Protein AF-S7RN84-F1 (afdb_monomer_lite)

Radius of gyration: 17.72 Å; chains: 1; bounding box: 34×39×40 Å

pLDDT: mean 71.74, std 12.3, range [36.25, 93.81]

InterPro domains:
  IPR036396 Cytochrome P450 superfamily [G3DSA:1.10.630.10] (1-77)

Secondary structure (DSSP, 8-state):
-GGGGTSPPPHHHHSS--TT--TT-GGG--STTS-THHHHHTTHHHHHHHHHHHH------SSPEEEEESSSEEEEETT---S----

Organism: Gloeophyllum trabeum (strain ATCC 11539 / FP-39264 / Madison 617) (NCBI:txid670483)

Foldseek 3Di:
DCVVVVDDDPVVQVPPPFPPDPVVPCVQHGDPPGNPCCVVVVVVVVVVVVVDVVPDDDDDDPFDWDFDDDPDTDTDTPPPPDPDDDD

Structure (mmCIF, N/CA/C/O backbone):
data_AF-S7RN84-F1
#
_entry.id   AF-S7RN84-F1
#
loop_
_atom_site.group_PDB
_atom_site.id
_atom_site.type_symbol
_atom_site.label_atom_id
_atom_site.label_alt_id
_atom_site.label_comp_id
_atom_site.label_asym_id
_atom_site.label_entity_id
_atom_site.label_seq_id
_atom_site.pdbx_PDB_ins_code
_atom_site.Cartn_x
_atom_site.Cartn_y
_atom_site.Cartn_z
_atom_site.occupancy
_atom_site.B_iso_or_equiv
_atom_site.auth_seq_id
_atom_site.auth_comp_id
_atom_site.auth_asym_id
_atom_site.auth_atom_id
_atom_site.pdbx_PDB_model_num
ATOM 1 N N . LYS A 1 1 ? -12.283 -10.327 -5.014 1.00 70.06 1 LYS A N 1
ATOM 2 C CA . LYS A 1 1 ? -11.918 -11.613 -4.359 1.00 70.06 1 LYS A CA 1
ATOM 3 C C . LYS A 1 1 ? -10.438 -11.917 -4.622 1.00 70.06 1 LYS A C 1
ATOM 5 O O . LYS A 1 1 ? -10.064 -11.907 -5.790 1.00 70.06 1 LYS A O 1
ATOM 10 N N . PRO A 1 2 ? -9.611 -12.183 -3.591 1.00 78.06 2 PRO A N 1
ATOM 11 C CA . PRO A 1 2 ? -8.150 -12.315 -3.727 1.00 78.06 2 PRO A CA 1
ATOM 12 C C . PRO A 1 2 ? -7.688 -13.567 -4.490 1.00 78.06 2 PRO A C 1
ATOM 14 O O . PRO A 1 2 ? -6.602 -13.557 -5.057 1.00 78.06 2 PRO A O 1
ATOM 17 N N . LYS A 1 3 ? -8.530 -14.608 -4.587 1.00 80.38 3 LYS A N 1
ATOM 18 C CA . LYS A 1 3 ? -8.226 -15.867 -5.300 1.00 80.38 3 LYS A CA 1
ATOM 19 C C . LYS A 1 3 ? -7.783 -15.675 -6.764 1.00 80.38 3 LYS A C 1
ATOM 21 O O . LYS A 1 3 ? -7.059 -16.511 -7.281 1.00 80.38 3 LYS A O 1
ATOM 26 N N . ARG A 1 4 ? -8.166 -14.561 -7.403 1.00 78.12 4 ARG A N 1
ATOM 27 C CA . ARG A 1 4 ? -7.771 -14.202 -8.778 1.00 78.12 4 ARG A CA 1
ATOM 28 C C . ARG A 1 4 ? -6.256 -14.055 -8.959 1.00 78.12 4 ARG A C 1
ATOM 30 O O . ARG A 1 4 ? -5.753 -14.305 -10.040 1.00 78.12 4 ARG A O 1
ATOM 37 N N . TRP A 1 5 ? -5.536 -13.625 -7.927 1.00 72.00 5 TRP A N 1
ATOM 38 C CA . TRP A 1 5 ? -4.092 -13.383 -8.016 1.00 72.00 5 TRP A CA 1
ATOM 39 C C . TRP A 1 5 ? -3.243 -14.632 -7.747 1.00 72.00 5 TRP A C 1
ATOM 41 O O . TRP A 1 5 ? -2.022 -14.552 -7.794 1.00 72.00 5 TRP A O 1
ATOM 51 N N . LEU A 1 6 ? -3.881 -15.765 -7.430 1.00 72.75 6 LEU A N 1
ATOM 52 C CA . LEU A 1 6 ? -3.212 -17.042 -7.160 1.00 72.75 6 LEU A CA 1
ATOM 53 C C . LEU A 1 6 ? -3.189 -17.968 -8.383 1.00 72.75 6 LEU A C 1
ATOM 55 O O . LEU A 1 6 ? -2.410 -18.914 -8.409 1.00 72.75 6 LEU A O 1
ATOM 59 N N . SER A 1 7 ? -4.046 -17.726 -9.379 1.00 77.88 7 SER A N 1
ATOM 60 C CA . SER A 1 7 ? -4.009 -18.451 -10.650 1.00 77.88 7 SER A CA 1
ATOM 61 C C . SER A 1 7 ? -2.833 -17.972 -11.507 1.00 77.88 7 SER A C 1
ATOM 63 O O . SER A 1 7 ? -2.547 -16.770 -11.494 1.00 77.88 7 SER A O 1
ATOM 65 N N . PRO A 1 8 ? -2.175 -18.866 -12.269 1.00 72.06 8 PRO A N 1
ATOM 66 C CA . PRO A 1 8 ? -1.100 -18.473 -13.173 1.00 72.06 8 PRO A CA 1
ATOM 67 C C . PRO A 1 8 ? -1.604 -17.426 -14.171 1.00 72.06 8 PRO A C 1
ATOM 69 O O . PRO A 1 8 ? -2.727 -17.521 -14.673 1.00 72.06 8 PRO A O 1
ATOM 72 N N . LEU A 1 9 ? -0.787 -16.399 -14.412 1.00 70.69 9 LEU A N 1
ATOM 73 C CA . LEU A 1 9 ? -1.097 -15.392 -15.420 1.00 70.69 9 LEU A CA 1
ATOM 74 C C . LEU A 1 9 ? -0.922 -16.001 -16.824 1.00 70.69 9 LEU A C 1
ATOM 76 O O . LEU A 1 9 ? -0.070 -16.873 -16.990 1.00 70.69 9 LEU A O 1
ATOM 80 N N . PRO A 1 10 ? -1.697 -15.538 -17.819 1.00 77.12 10 PRO A N 1
ATOM 81 C CA . PRO A 1 10 ? -1.517 -15.907 -19.221 1.00 77.12 10 PRO A CA 1
ATOM 82 C C . PRO A 1 10 ? -0.066 -15.730 -19.701 1.00 77.12 10 PRO A C 1
ATOM 84 O O . PRO A 1 10 ? 0.594 -14.757 -19.326 1.00 77.12 10 PRO A O 1
ATOM 87 N N . ASP A 1 11 ? 0.425 -16.647 -20.540 1.00 70.38 11 ASP A N 1
ATOM 88 C CA . ASP A 1 11 ? 1.838 -16.693 -20.959 1.00 70.38 11 ASP A CA 1
ATOM 89 C C . ASP A 1 11 ? 2.302 -15.407 -21.665 1.00 70.38 11 ASP A C 1
ATOM 91 O O . ASP A 1 11 ? 3.405 -14.926 -21.413 1.00 70.38 11 ASP A O 1
ATOM 95 N N . ASN A 1 12 ? 1.415 -14.760 -22.427 1.00 70.38 12 ASN A N 1
ATOM 96 C CA . ASN A 1 12 ? 1.667 -13.468 -23.080 1.00 70.38 12 ASN A CA 1
ATOM 97 C C . ASN A 1 12 ? 1.972 -12.318 -22.100 1.00 70.38 12 ASN A C 1
ATOM 99 O O . ASN A 1 12 ? 2.643 -11.356 -22.462 1.00 70.38 12 ASN A O 1
ATOM 103 N N . VAL A 1 13 ? 1.484 -12.399 -20.860 1.00 68.50 13 VAL A N 1
ATOM 104 C CA . VAL A 1 13 ? 1.790 -11.438 -19.790 1.00 68.50 13 VAL A CA 1
ATOM 105 C C . VAL A 1 13 ? 3.100 -11.798 -19.091 1.00 68.50 13 VAL A C 1
ATOM 107 O O . VAL A 1 13 ? 3.777 -10.925 -18.559 1.00 68.50 13 VAL A O 1
ATOM 110 N N . ARG A 1 14 ? 3.464 -13.083 -19.081 1.00 64.38 14 ARG A N 1
ATOM 111 C CA . ARG A 1 14 ? 4.681 -13.592 -18.441 1.00 64.38 14 ARG A CA 1
ATOM 112 C C . ARG A 1 14 ? 5.933 -13.361 -19.291 1.00 64.38 14 ARG A C 1
ATOM 114 O O . ARG A 1 14 ? 7.017 -13.220 -18.738 1.00 64.38 14 ARG A O 1
ATOM 121 N N . GLU A 1 15 ? 5.775 -13.324 -20.611 1.00 66.75 15 GLU A N 1
ATOM 122 C CA . GLU A 1 15 ? 6.839 -13.036 -21.585 1.00 66.75 15 GLU A CA 1
ATOM 123 C C . GLU A 1 15 ? 7.122 -11.536 -21.757 1.00 66.75 15 GLU A C 1
ATOM 125 O O . GLU A 1 15 ? 8.174 -11.162 -22.276 1.00 66.75 15 GLU A O 1
ATOM 130 N N . ALA A 1 16 ? 6.224 -10.665 -21.285 1.00 67.56 16 ALA A N 1
ATOM 131 C CA . ALA A 1 16 ? 6.481 -9.234 -21.208 1.00 67.56 16 ALA A CA 1
ATOM 132 C C . ALA A 1 16 ? 7.569 -8.984 -20.151 1.00 67.56 16 ALA A C 1
ATOM 134 O O . ALA A 1 16 ? 7.320 -9.029 -18.947 1.00 67.56 16 ALA A O 1
ATOM 135 N N . HIS A 1 17 ? 8.804 -8.775 -20.609 1.00 59.72 17 HIS A N 1
ATOM 136 C CA . HIS A 1 17 ? 9.997 -8.580 -19.784 1.00 59.72 17 HIS A CA 1
ATOM 137 C C . HIS A 1 17 ? 10.018 -7.183 -19.127 1.00 59.72 17 HIS A C 1
ATOM 139 O O . HIS A 1 17 ? 10.930 -6.383 -19.334 1.00 59.72 17 HIS A O 1
ATOM 145 N N . ASP A 1 18 ? 8.997 -6.887 -18.326 1.00 59.41 18 ASP A N 1
ATOM 146 C CA . ASP A 1 18 ? 8.872 -5.654 -17.559 1.00 59.41 18 ASP A CA 1
ATOM 147 C C . ASP A 1 18 ? 9.275 -5.906 -16.093 1.00 59.41 18 ASP A C 1
ATOM 149 O O . ASP A 1 18 ? 8.497 -6.458 -15.302 1.00 59.41 18 ASP A O 1
ATOM 153 N N . PRO A 1 19 ? 10.506 -5.535 -15.685 1.00 52.81 19 PRO A N 1
ATOM 154 C CA . PRO A 1 19 ? 10.983 -5.786 -14.333 1.00 52.81 19 PRO A CA 1
ATOM 155 C C . PRO A 1 19 ? 10.152 -4.994 -13.313 1.00 52.81 19 PRO A C 1
ATOM 157 O O . PRO A 1 19 ? 10.101 -3.767 -13.332 1.00 52.81 19 PRO A O 1
ATOM 160 N N . GLY A 1 20 ? 9.509 -5.709 -12.386 1.00 55.06 20 GLY A N 1
ATOM 161 C CA . GLY A 1 20 ? 8.808 -5.115 -11.241 1.00 55.06 20 GLY A CA 1
ATOM 162 C C . GLY A 1 20 ? 7.323 -4.810 -11.451 1.00 55.06 20 GLY A C 1
ATOM 163 O O . GLY A 1 20 ? 6.670 -4.342 -10.517 1.00 55.06 20 GLY A O 1
ATOM 164 N N . ILE A 1 21 ? 6.762 -5.121 -12.622 1.00 56.84 21 ILE A N 1
ATOM 165 C CA . ILE A 1 21 ? 5.356 -4.862 -12.939 1.00 56.84 21 ILE A CA 1
ATOM 166 C C . ILE A 1 21 ? 4.640 -6.198 -13.081 1.00 56.84 21 ILE A C 1
ATOM 168 O O . ILE A 1 21 ? 4.733 -6.883 -14.091 1.00 56.84 21 ILE A O 1
ATOM 172 N N . TYR A 1 22 ? 3.857 -6.565 -12.071 1.00 57.75 22 TYR A N 1
ATOM 173 C CA . TYR A 1 22 ? 2.765 -7.495 -12.332 1.00 57.75 22 TYR A CA 1
ATOM 174 C C . TYR A 1 22 ? 1.724 -6.710 -13.135 1.00 57.75 22 TYR A C 1
ATOM 176 O O . TYR A 1 22 ? 1.176 -5.742 -12.612 1.00 57.75 22 TYR A O 1
ATOM 184 N N . ALA A 1 23 ? 1.409 -7.116 -14.373 1.00 54.91 23 ALA A N 1
ATOM 185 C CA . ALA A 1 23 ? 0.382 -6.467 -15.219 1.00 54.91 23 ALA A CA 1
ATOM 186 C C . ALA A 1 23 ? -0.984 -6.305 -14.512 1.00 54.91 23 ALA A C 1
ATOM 188 O O . ALA A 1 23 ? -1.823 -5.475 -14.844 1.00 54.91 23 ALA A O 1
ATOM 189 N N . SER A 1 24 ? -1.167 -7.113 -13.478 1.00 57.28 24 SER A N 1
ATOM 190 C CA . SER A 1 24 ? -2.272 -7.197 -12.543 1.00 57.28 24 SER A CA 1
ATOM 191 C C . SER A 1 24 ? -2.351 -6.024 -11.530 1.00 57.28 24 SER A C 1
ATOM 193 O O . SER A 1 24 ? -3.394 -5.819 -10.910 1.00 57.28 24 SER A O 1
ATOM 195 N N . LEU A 1 25 ? -1.286 -5.239 -11.346 1.00 65.19 25 LEU A N 1
ATOM 196 C CA . LEU A 1 25 ? -1.152 -4.188 -10.326 1.00 65.19 25 LEU A CA 1
ATOM 197 C C . LEU A 1 25 ? -0.966 -2.788 -10.948 1.00 65.19 25 LEU A C 1
ATOM 199 O O . LEU A 1 25 ? -0.120 -2.016 -10.508 1.00 65.19 25 LEU A O 1
ATOM 203 N N . MET A 1 26 ? -1.806 -2.419 -11.923 1.00 64.94 26 MET A N 1
ATOM 204 C CA . MET A 1 26 ? -1.793 -1.080 -12.553 1.00 64.94 26 MET A CA 1
ATOM 205 C C . MET A 1 26 ? -2.153 0.089 -11.618 1.00 64.94 26 MET A C 1
ATOM 207 O O . MET A 1 26 ? -2.041 1.244 -12.016 1.00 64.94 26 MET A O 1
ATOM 211 N N . ASN A 1 27 ? -2.526 -0.179 -10.361 1.00 71.00 27 ASN A N 1
ATOM 212 C CA . ASN A 1 27 ? -2.847 0.847 -9.357 1.00 71.00 27 ASN A CA 1
ATOM 213 C C . ASN A 1 27 ? -1.697 1.833 -9.085 1.00 71.00 27 ASN A C 1
ATOM 215 O O . ASN A 1 27 ? -1.937 2.913 -8.560 1.00 71.00 27 ASN A O 1
ATOM 219 N N . PHE A 1 28 ? -0.462 1.462 -9.426 1.00 70.31 28 PHE A N 1
ATOM 220 C CA . PHE A 1 28 ? 0.726 2.285 -9.203 1.00 70.31 28 PHE A CA 1
ATOM 221 C C . PHE A 1 28 ? 1.470 2.633 -10.493 1.00 70.31 28 PHE A C 1
ATOM 223 O O . PHE A 1 28 ? 2.628 3.050 -10.438 1.00 70.31 28 PHE A O 1
ATOM 230 N N . PHE A 1 29 ? 0.789 2.503 -11.636 1.00 70.50 29 PHE A N 1
ATOM 231 C CA . PHE A 1 29 ? 1.350 2.667 -12.976 1.00 70.50 29 PHE A CA 1
ATOM 232 C C . PHE A 1 29 ? 2.456 1.646 -13.311 1.00 70.50 29 PHE A C 1
ATOM 234 O O . PHE A 1 29 ? 2.977 0.938 -12.450 1.00 70.50 29 PHE A O 1
ATOM 241 N N . GLY A 1 30 ? 2.781 1.542 -14.599 1.00 71.88 30 GLY A N 1
ATOM 242 C CA . GLY A 1 30 ? 3.846 0.691 -15.130 1.00 71.88 30 GLY A CA 1
ATOM 243 C C . GLY A 1 30 ? 4.840 1.492 -15.977 1.00 71.88 30 GLY A C 1
ATOM 244 O O . GLY A 1 30 ? 4.538 2.587 -16.449 1.00 71.88 30 GLY A O 1
ATOM 245 N N . GLY A 1 31 ? 6.034 0.940 -16.165 1.00 72.50 31 GLY A N 1
ATOM 246 C CA . GLY A 1 31 ? 7.135 1.483 -16.956 1.00 72.50 31 GLY A CA 1
ATOM 247 C C . GLY A 1 31 ? 8.021 2.467 -16.188 1.00 72.50 31 GLY A C 1
ATOM 248 O O . GLY A 1 31 ? 7.938 2.604 -14.970 1.00 72.50 31 GLY A O 1
ATOM 249 N N . ALA A 1 32 ? 8.858 3.207 -16.917 1.00 73.25 32 ALA A N 1
ATOM 250 C CA . ALA A 1 32 ? 9.812 4.170 -16.350 1.00 73.25 32 ALA A CA 1
ATOM 251 C C . ALA A 1 32 ? 9.161 5.345 -15.587 1.00 73.25 32 ALA A C 1
ATOM 253 O O . ALA A 1 32 ? 9.838 6.062 -14.856 1.00 73.25 32 ALA A O 1
ATOM 254 N N . ARG A 1 33 ? 7.851 5.557 -15.765 1.00 76.38 33 ARG A N 1
ATOM 255 C CA . ARG A 1 33 ? 7.056 6.577 -15.061 1.00 76.38 33 ARG A CA 1
ATOM 256 C C . ARG A 1 33 ? 6.150 5.982 -13.982 1.00 76.38 33 ARG A C 1
ATOM 258 O O . ARG A 1 33 ? 5.239 6.666 -13.517 1.00 76.38 33 ARG A O 1
ATOM 265 N N . ALA A 1 34 ? 6.366 4.719 -13.612 1.00 77.12 34 ALA A N 1
ATOM 266 C CA . ALA A 1 34 ? 5.648 4.102 -12.510 1.00 77.12 34 ALA A CA 1
ATOM 267 C C . ALA A 1 34 ? 5.884 4.876 -11.208 1.00 77.12 34 ALA A C 1
ATOM 269 O O . ALA A 1 34 ? 6.909 5.539 -11.025 1.00 77.12 34 ALA A O 1
ATOM 270 N N . CYS A 1 35 ? 4.929 4.781 -10.286 1.00 73.94 35 CYS A N 1
ATOM 271 C CA . CYS A 1 35 ? 5.092 5.340 -8.957 1.00 73.94 35 CYS A CA 1
ATOM 272 C C . CYS A 1 35 ? 6.322 4.692 -8.304 1.00 73.94 35 CYS A C 1
ATOM 274 O O . CYS A 1 35 ? 6.301 3.504 -7.985 1.00 73.94 35 CYS A O 1
ATOM 276 N N . ILE A 1 36 ? 7.391 5.470 -8.093 1.00 77.06 36 ILE A N 1
ATOM 277 C CA . ILE A 1 36 ? 8.634 5.001 -7.453 1.00 77.06 36 ILE A CA 1
ATOM 278 C C . ILE A 1 36 ? 8.352 4.333 -6.104 1.00 77.06 36 ILE A C 1
ATOM 280 O O . ILE A 1 36 ? 8.969 3.333 -5.733 1.00 77.06 36 ILE A O 1
ATOM 284 N N . SER A 1 37 ? 7.336 4.840 -5.407 1.00 67.19 37 SER A N 1
ATOM 285 C CA . SER A 1 37 ? 6.881 4.330 -4.127 1.00 67.19 37 SER A CA 1
ATOM 286 C C . SER A 1 37 ? 6.340 2.909 -4.214 1.00 67.19 37 SER A C 1
ATOM 288 O O . SER A 1 37 ? 6.293 2.260 -3.187 1.00 67.19 37 SER A O 1
ATOM 290 N N . GLN A 1 38 ? 5.992 2.357 -5.378 1.00 67.25 38 GLN A N 1
ATOM 291 C CA . GLN A 1 38 ? 5.505 0.976 -5.474 1.00 67.25 38 GLN A CA 1
ATOM 292 C C . GLN A 1 38 ? 6.569 -0.063 -5.110 1.00 67.25 38 GLN A C 1
ATOM 294 O O . GLN A 1 38 ? 6.259 -1.080 -4.485 1.00 67.25 38 GLN A O 1
ATOM 299 N N . VAL A 1 39 ? 7.831 0.214 -5.444 1.00 65.56 39 VAL A N 1
ATOM 300 C CA . VAL A 1 39 ? 8.968 -0.639 -5.069 1.00 65.56 39 VAL A CA 1
ATOM 301 C C . VAL A 1 39 ? 9.154 -0.636 -3.547 1.00 65.56 39 VAL A C 1
ATOM 303 O O . VAL A 1 39 ? 9.420 -1.678 -2.950 1.00 65.56 39 VAL A O 1
ATOM 306 N N . TYR A 1 40 ? 8.932 0.516 -2.909 1.00 61.12 40 TYR A N 1
ATOM 307 C CA . TYR A 1 40 ? 9.126 0.707 -1.471 1.00 61.12 40 TYR A CA 1
ATOM 308 C C . TYR A 1 40 ? 7.893 0.397 -0.618 1.00 61.12 40 TYR A C 1
ATOM 310 O O . TYR A 1 40 ? 8.049 -0.064 0.501 1.00 61.12 40 TYR A O 1
ATOM 318 N N . HIS A 1 41 ? 6.679 0.617 -1.120 1.00 62.06 41 HIS A N 1
ATOM 319 C CA . HIS A 1 41 ? 5.414 0.475 -0.393 1.00 62.06 41 HIS A CA 1
ATOM 320 C C . HIS A 1 41 ? 4.778 -0.907 -0.611 1.00 62.06 41 HIS A C 1
ATOM 322 O O . HIS A 1 41 ? 4.067 -1.401 0.264 1.00 62.06 41 HIS A O 1
ATOM 328 N N . GLY A 1 42 ? 5.078 -1.593 -1.721 1.00 63.25 42 GLY A N 1
ATOM 329 C CA . GLY A 1 42 ? 4.487 -2.897 -2.038 1.00 63.25 42 GLY A CA 1
ATOM 330 C C . GLY A 1 42 ? 4.864 -4.030 -1.071 1.00 63.25 42 GLY A C 1
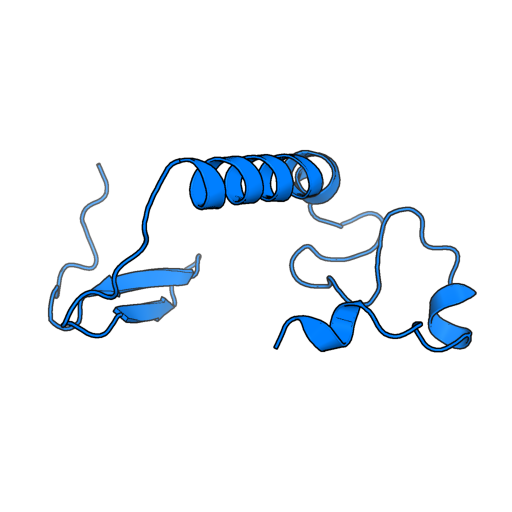ATOM 331 O O . GLY A 1 42 ? 4.081 -4.962 -0.874 1.00 63.25 42 GLY A O 1
ATOM 332 N N . GLN A 1 43 ? 6.043 -3.966 -0.447 1.00 61.78 43 GLN A N 1
ATOM 333 C CA . GLN A 1 43 ? 6.475 -4.918 0.584 1.00 61.78 43 GLN A CA 1
ATOM 334 C C . GLN A 1 43 ? 5.943 -4.581 1.990 1.00 61.78 43 GLN A C 1
ATOM 336 O O . GLN A 1 43 ? 5.342 -5.463 2.613 1.00 61.78 43 GLN A O 1
ATOM 341 N N . PRO A 1 44 ? 6.075 -3.343 2.508 1.00 72.62 44 PRO A N 1
ATOM 342 C CA . PRO A 1 44 ? 5.625 -3.021 3.858 1.00 72.62 44 PRO A CA 1
ATOM 343 C C . PRO A 1 44 ? 4.109 -3.120 4.035 1.00 72.62 44 PRO A C 1
ATOM 345 O O . PRO A 1 44 ? 3.681 -3.509 5.117 1.00 72.62 44 PRO A O 1
ATOM 348 N N . THR A 1 45 ? 3.277 -2.890 3.009 1.00 75.88 45 THR A N 1
ATOM 349 C CA . THR A 1 45 ? 1.823 -3.126 3.129 1.00 75.88 45 THR A CA 1
ATOM 350 C C . THR A 1 45 ? 1.500 -4.586 3.473 1.00 75.88 45 THR A C 1
ATOM 352 O O . THR A 1 45 ? 0.586 -4.843 4.256 1.00 75.88 45 THR A O 1
ATOM 355 N N . LYS A 1 46 ? 2.265 -5.554 2.947 1.00 80.00 46 LYS A N 1
ATOM 356 C CA . LYS A 1 46 ? 2.082 -6.982 3.268 1.00 80.00 46 LYS A CA 1
ATOM 357 C C . LYS A 1 46 ? 2.475 -7.282 4.711 1.00 80.00 46 LYS A C 1
ATOM 359 O O . LYS A 1 46 ? 1.754 -8.001 5.395 1.00 80.00 46 LYS A O 1
ATOM 364 N N . ILE A 1 47 ? 3.591 -6.708 5.167 1.00 86.69 47 ILE A N 1
ATOM 365 C CA . ILE A 1 47 ? 4.080 -6.855 6.545 1.00 86.69 47 ILE A CA 1
ATOM 366 C C . ILE A 1 47 ? 3.067 -6.254 7.518 1.00 86.69 47 ILE A C 1
ATOM 368 O O . ILE A 1 47 ? 2.647 -6.921 8.456 1.00 86.69 47 ILE A O 1
ATOM 372 N N . PHE A 1 48 ? 2.612 -5.029 7.257 1.00 88.19 48 PHE A N 1
ATOM 373 C CA . PHE A 1 48 ? 1.613 -4.355 8.076 1.00 88.19 48 PHE A CA 1
ATOM 374 C C . PHE A 1 48 ? 0.314 -5.163 8.168 1.00 88.19 48 PHE A C 1
ATOM 376 O O . PHE A 1 48 ? -0.177 -5.399 9.268 1.00 88.19 48 PHE A O 1
ATOM 383 N N . LEU A 1 49 ? -0.201 -5.665 7.039 1.00 87.50 49 LEU A N 1
ATOM 384 C CA . LEU A 1 49 ? -1.407 -6.493 7.025 1.00 87.50 49 LEU A CA 1
ATOM 385 C C . LEU A 1 49 ? -1.219 -7.804 7.807 1.00 87.50 49 LEU A C 1
ATOM 387 O O . LEU A 1 49 ? -2.096 -8.180 8.580 1.00 87.50 49 LEU A O 1
ATOM 391 N N . ALA A 1 50 ? -0.081 -8.485 7.641 1.00 89.94 50 ALA A N 1
ATOM 392 C CA . ALA A 1 50 ? 0.224 -9.716 8.371 1.00 89.94 50 ALA A CA 1
ATOM 393 C C . ALA A 1 50 ? 0.305 -9.479 9.888 1.00 89.94 50 ALA A C 1
ATOM 395 O O . ALA A 1 50 ? -0.219 -10.275 10.668 1.00 89.94 50 ALA A O 1
ATOM 396 N N . THR A 1 51 ? 0.904 -8.361 10.302 1.00 93.62 51 THR A N 1
ATOM 397 C CA . THR A 1 51 ? 0.978 -7.950 11.707 1.00 93.62 51 THR A CA 1
ATOM 398 C C . THR A 1 51 ? -0.403 -7.613 12.260 1.00 93.62 51 THR A C 1
ATOM 400 O O . THR A 1 51 ? -0.778 -8.115 13.316 1.00 93.62 51 THR A O 1
ATOM 403 N N . LEU A 1 52 ? -1.191 -6.815 11.537 1.00 92.38 52 LEU A N 1
ATOM 404 C CA . LEU A 1 52 ? -2.520 -6.384 11.962 1.00 92.38 52 LEU A CA 1
ATOM 405 C C . LEU A 1 52 ? -3.498 -7.548 12.133 1.00 92.38 52 LEU A C 1
ATOM 407 O O . LEU A 1 52 ? -4.183 -7.618 13.148 1.00 92.38 52 LEU A O 1
ATOM 411 N N . ILE A 1 53 ? -3.541 -8.471 11.167 1.00 92.06 53 ILE A N 1
ATOM 412 C CA . ILE A 1 53 ? -4.411 -9.655 11.232 1.00 92.06 53 ILE A CA 1
ATOM 413 C C . ILE A 1 53 ? -4.042 -10.543 12.427 1.00 92.06 53 ILE A C 1
ATOM 415 O O . ILE A 1 53 ? -4.912 -11.189 13.003 1.00 92.06 53 ILE A O 1
ATOM 419 N N . ARG A 1 54 ? -2.760 -10.588 12.807 1.00 90.06 54 ARG A N 1
ATOM 420 C CA . ARG A 1 54 ? -2.298 -11.390 13.945 1.00 90.06 54 ARG A CA 1
ATOM 421 C C . ARG A 1 54 ? -2.528 -10.701 15.292 1.00 90.06 54 ARG A C 1
ATOM 423 O O . ARG A 1 54 ? -2.739 -11.394 16.281 1.00 90.06 54 ARG A O 1
ATOM 430 N N . ALA A 1 55 ? -2.452 -9.373 15.335 1.00 93.81 55 ALA A N 1
ATOM 431 C CA . ALA A 1 55 ? -2.527 -8.595 16.568 1.00 93.81 55 ALA A CA 1
ATOM 432 C C . ALA A 1 55 ? -3.956 -8.179 16.956 1.00 93.81 55 ALA A C 1
ATOM 434 O O . ALA A 1 55 ? -4.227 -8.013 18.143 1.00 93.81 55 ALA A O 1
ATOM 435 N N . PHE A 1 56 ? -4.867 -8.013 15.990 1.00 93.44 56 PHE A N 1
ATOM 436 C CA . PHE A 1 56 ? -6.196 -7.447 16.229 1.00 93.44 56 PHE A CA 1
ATOM 437 C C . PHE A 1 56 ? -7.324 -8.320 15.683 1.00 93.44 56 PHE A C 1
ATOM 439 O O . PHE A 1 56 ? -7.209 -8.960 14.639 1.00 93.44 56 PHE A O 1
ATOM 446 N N . THR A 1 57 ? -8.465 -8.281 16.370 1.00 88.44 57 THR A N 1
ATOM 447 C CA . THR A 1 57 ? -9.734 -8.816 15.879 1.00 88.44 57 THR A CA 1
ATOM 448 C C . THR A 1 57 ? -10.536 -7.685 15.245 1.00 88.44 57 THR A C 1
ATOM 450 O O . THR A 1 57 ? -10.897 -6.702 15.889 1.00 88.44 57 THR A O 1
ATOM 453 N N . PHE A 1 58 ? -10.795 -7.798 13.945 1.00 87.81 58 PHE A N 1
ATOM 454 C CA . PHE A 1 58 ? -11.550 -6.790 13.207 1.00 87.81 58 PHE A CA 1
ATOM 455 C C . PHE A 1 58 ? -13.05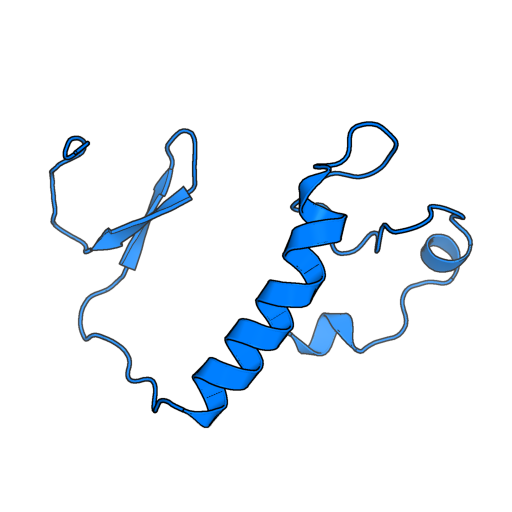0 -7.053 13.339 1.00 87.81 58 PHE A C 1
ATOM 457 O O . PHE A 1 58 ? -13.517 -8.155 13.055 1.00 87.81 58 PHE A O 1
ATOM 464 N N . SER A 1 59 ? -13.805 -6.027 13.730 1.00 88.88 59 SER A N 1
ATOM 465 C CA . SER A 1 59 ? -15.269 -6.025 13.709 1.00 88.88 59 SER A CA 1
ATOM 466 C C . SER A 1 59 ? -15.764 -4.894 12.815 1.00 88.88 59 SER A C 1
ATOM 468 O O . SER A 1 59 ? -15.146 -3.830 12.747 1.00 88.88 59 SER A O 1
ATOM 470 N N . ARG A 1 60 ? -16.864 -5.126 12.096 1.00 81.94 60 ARG A N 1
ATOM 471 C CA . ARG A 1 60 ? -17.439 -4.139 11.178 1.00 81.94 60 ARG A CA 1
ATOM 472 C C . ARG A 1 60 ? -18.209 -3.086 11.977 1.00 81.94 60 ARG A C 1
ATOM 474 O O . ARG A 1 60 ? -19.027 -3.440 12.824 1.00 81.94 60 ARG A O 1
ATOM 481 N N . SER A 1 61 ? -17.984 -1.805 11.691 1.00 79.19 61 SER A N 1
ATOM 482 C CA . SER A 1 61 ? -18.824 -0.728 12.221 1.00 79.19 61 SER A CA 1
ATOM 483 C C . SER A 1 61 ? -20.253 -0.846 11.685 1.00 79.19 61 SER A C 1
ATOM 485 O O . SER A 1 61 ? -20.462 -1.270 10.553 1.00 79.19 61 SER A O 1
ATOM 487 N N . ALA A 1 62 ? -21.245 -0.452 12.486 1.00 76.56 62 ALA A N 1
ATOM 488 C CA . ALA A 1 62 ? -22.658 -0.489 12.089 1.00 76.56 62 ALA A CA 1
ATOM 489 C C . ALA A 1 62 ? -23.041 0.574 11.039 1.00 76.56 62 ALA A C 1
ATOM 491 O O . ALA A 1 62 ? -24.155 0.548 10.531 1.00 76.56 62 ALA A O 1
ATOM 492 N N . ARG A 1 63 ? -22.140 1.518 10.752 1.00 77.44 63 ARG A N 1
ATOM 493 C CA . ARG A 1 63 ? -22.336 2.592 9.775 1.00 77.44 63 ARG A CA 1
ATOM 494 C C . ARG A 1 63 ? -21.574 2.262 8.503 1.00 77.44 63 ARG A C 1
ATOM 496 O O . ARG A 1 63 ? -20.446 1.760 8.597 1.00 77.44 63 ARG A O 1
ATOM 503 N N . ASP A 1 64 ? -22.184 2.574 7.370 1.00 77.69 64 ASP A N 1
ATOM 504 C CA . ASP A 1 64 ? -21.568 2.393 6.068 1.00 77.69 64 ASP A CA 1
ATOM 505 C C . ASP A 1 64 ? -20.517 3.478 5.798 1.00 77.69 64 ASP A C 1
ATOM 507 O O . ASP A 1 64 ? -20.562 4.601 6.312 1.00 77.69 64 ASP A O 1
ATOM 511 N N . ILE A 1 65 ? -19.496 3.065 5.050 1.00 79.69 65 ILE A N 1
ATOM 512 C CA . ILE A 1 65 ? -18.348 3.888 4.685 1.00 79.69 65 ILE A CA 1
ATOM 513 C C . ILE A 1 65 ? -18.569 4.328 3.243 1.00 79.69 65 ILE A C 1
ATOM 515 O O . ILE A 1 65 ? -18.583 3.494 2.336 1.00 79.69 65 ILE A O 1
ATOM 519 N N . GLU A 1 66 ? -18.696 5.631 3.032 1.00 80.69 66 GLU A N 1
ATOM 520 C CA . GLU A 1 66 ? -18.770 6.225 1.705 1.00 80.69 66 GLU A CA 1
ATOM 521 C C . GLU A 1 66 ? -17.369 6.630 1.240 1.00 80.69 66 GLU A C 1
ATOM 523 O O . GLU A 1 66 ? -16.568 7.199 1.985 1.00 80.69 66 GLU A O 1
ATOM 528 N N . GLY A 1 67 ? -17.043 6.310 -0.011 1.00 75.56 67 GLY A N 1
ATOM 529 C CA . GLY A 1 67 ? -15.803 6.764 -0.628 1.00 75.56 67 GLY A CA 1
ATOM 530 C C . GLY A 1 67 ? -15.972 8.184 -1.149 1.00 75.56 67 GLY A C 1
ATOM 531 O O . GLY A 1 67 ? -16.700 8.390 -2.119 1.00 75.56 67 GLY A O 1
ATOM 532 N N . LEU A 1 68 ? -15.272 9.151 -0.557 1.00 81.44 68 LEU A N 1
ATOM 533 C CA . LEU A 1 68 ? -15.209 10.502 -1.105 1.00 81.44 68 LEU A CA 1
ATOM 534 C C . LEU A 1 68 ? -14.124 10.556 -2.180 1.00 81.44 68 LEU A C 1
ATOM 536 O O . LEU A 1 68 ? -12.956 10.235 -1.944 1.00 81.44 68 LEU A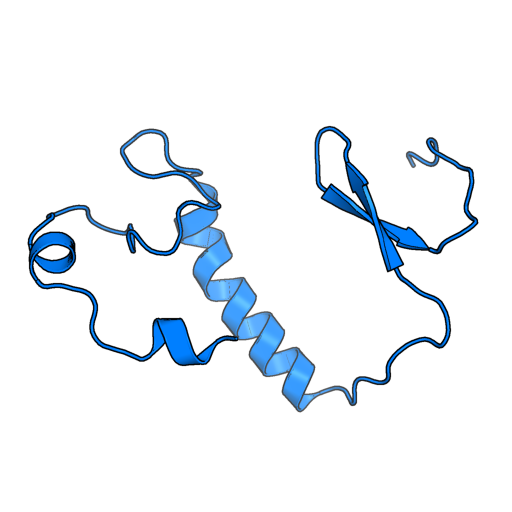 O 1
ATOM 540 N N . MET A 1 69 ? -14.525 10.959 -3.383 1.00 71.88 69 MET A N 1
ATOM 541 C CA . MET A 1 69 ? -13.620 11.106 -4.515 1.00 71.88 69 MET A CA 1
ATOM 542 C C . MET A 1 69 ? -13.127 12.555 -4.599 1.00 71.88 69 MET A C 1
ATOM 544 O O . MET A 1 69 ? -13.810 13.419 -5.139 1.00 71.88 69 MET A O 1
ATOM 548 N N . GLY A 1 70 ? -11.947 12.816 -4.029 1.00 75.31 70 GLY A N 1
ATOM 549 C CA . GLY A 1 70 ? -11.167 14.040 -4.251 1.00 75.31 70 GLY A CA 1
ATOM 550 C C . GLY A 1 70 ? -9.935 13.760 -5.119 1.00 75.31 70 GLY A C 1
ATOM 551 O O . GLY A 1 70 ? -9.936 12.838 -5.931 1.00 75.31 70 GLY A O 1
ATOM 552 N N . ASN A 1 71 ? -8.838 14.493 -4.898 1.00 75.88 71 ASN A N 1
ATOM 553 C CA . ASN A 1 71 ? -7.535 14.162 -5.507 1.00 75.88 71 ASN A CA 1
ATOM 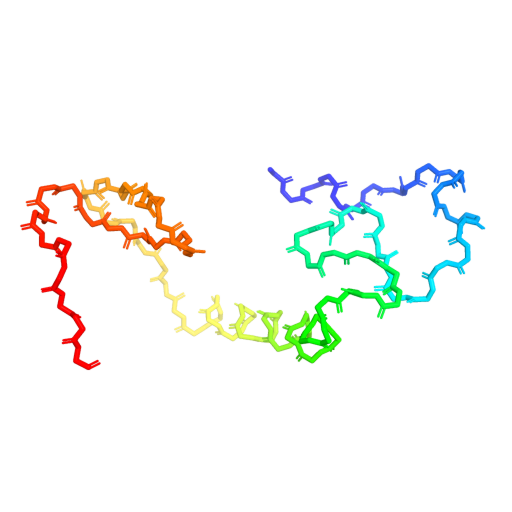554 C C . ASN A 1 71 ? -7.016 12.778 -5.070 1.00 75.88 71 ASN A C 1
ATOM 556 O O . ASN A 1 71 ? -6.262 12.131 -5.793 1.00 75.88 71 ASN A O 1
ATOM 560 N N . THR A 1 72 ? -7.450 12.328 -3.893 1.00 75.69 72 THR A N 1
ATOM 561 C CA . THR A 1 72 ? -7.210 10.993 -3.351 1.00 75.69 72 THR A CA 1
ATOM 562 C C . THR A 1 72 ? -8.546 10.424 -2.891 1.00 75.69 72 THR A C 1
ATOM 564 O O . THR A 1 72 ?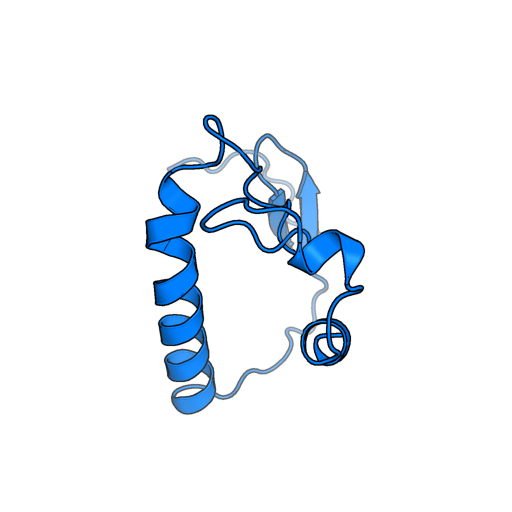 -9.402 11.164 -2.404 1.00 75.69 72 THR A O 1
ATOM 567 N N . LEU A 1 73 ? -8.721 9.110 -3.026 1.00 80.06 73 LEU A N 1
ATOM 568 C CA . LEU A 1 73 ? -9.868 8.403 -2.464 1.00 80.06 73 LEU A CA 1
ATOM 569 C C . LEU A 1 73 ? -9.694 8.288 -0.950 1.00 80.06 73 LEU A C 1
ATOM 571 O O . LEU A 1 73 ? -8.770 7.617 -0.483 1.00 80.06 73 LEU A O 1
ATOM 575 N N . THR A 1 74 ? -10.582 8.925 -0.194 1.00 79.56 74 THR A N 1
ATOM 576 C CA . THR A 1 74 ? -10.598 8.848 1.268 1.00 79.56 74 THR A CA 1
ATOM 577 C C . THR A 1 74 ? -11.910 8.231 1.752 1.00 79.56 74 THR A C 1
ATOM 579 O O . THR A 1 74 ? -12.984 8.588 1.260 1.00 79.56 74 THR A O 1
ATOM 582 N N . PRO A 1 75 ? -11.861 7.275 2.696 1.00 80.25 75 PRO A N 1
ATOM 583 C CA . PRO A 1 75 ? -13.071 6.757 3.316 1.00 80.25 75 PRO A CA 1
ATOM 584 C C . PRO A 1 75 ? -13.647 7.805 4.275 1.00 80.25 75 PRO A C 1
ATOM 586 O O . PRO A 1 75 ? -12.922 8.351 5.107 1.00 80.25 75 PRO A O 1
ATOM 589 N N . SER A 1 76 ? -14.948 8.060 4.174 1.00 79.38 76 SER A N 1
ATOM 590 C CA . SER A 1 76 ? -15.707 8.919 5.080 1.00 79.38 76 SER A CA 1
ATOM 591 C C . SER A 1 76 ? -16.899 8.160 5.645 1.00 79.38 76 SER A C 1
ATOM 593 O O . SER A 1 76 ? -17.396 7.211 5.042 1.00 79.38 76 SER A O 1
ATOM 595 N N . MET A 1 77 ? -17.364 8.576 6.818 1.00 77.31 77 MET A N 1
ATOM 596 C CA . MET A 1 77 ? -18.605 8.056 7.384 1.00 77.31 77 MET A CA 1
ATOM 597 C C . MET A 1 77 ? -19.787 8.773 6.729 1.00 77.31 77 MET A C 1
ATOM 599 O O . MET A 1 77 ? -19.730 9.987 6.513 1.00 77.31 77 MET A O 1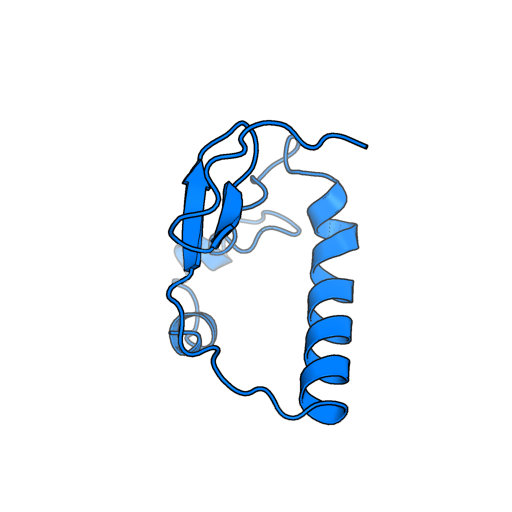
ATOM 603 N N . GLU A 1 78 ? -20.856 8.036 6.442 1.00 64.19 78 GLU A N 1
ATOM 604 C CA . GLU A 1 78 ? -22.113 8.610 5.960 1.00 64.19 78 GLU A CA 1
ATOM 605 C C . GLU A 1 78 ? -22.616 9.685 6.948 1.00 64.19 78 GLU A C 1
ATOM 607 O O . GLU A 1 78 ? -22.708 9.456 8.161 1.00 64.19 78 GLU A O 1
ATOM 612 N N . GLY A 1 79 ? -22.871 10.895 6.439 1.00 62.38 79 GLY A N 1
ATOM 613 C CA . GLY A 1 79 ? -23.389 12.026 7.218 1.00 62.38 79 GLY A CA 1
ATOM 614 C C . GLY A 1 79 ? -22.356 12.961 7.868 1.00 62.38 79 GLY A C 1
ATOM 615 O O . GLY A 1 79 ? -22.764 13.941 8.491 1.00 62.38 79 GLY A O 1
ATOM 616 N N . SER A 1 80 ? -21.040 12.748 7.717 1.00 55.53 80 SER A N 1
ATOM 617 C CA . SER A 1 80 ? -20.045 13.766 8.102 1.00 55.53 80 SER A CA 1
ATOM 618 C C . SER A 1 80 ? -19.828 14.765 6.963 1.00 55.53 80 SER A C 1
ATOM 620 O O . SER A 1 80 ? -18.874 14.672 6.192 1.00 55.53 80 SER A O 1
ATOM 622 N N . SER A 1 81 ? -20.735 15.731 6.835 1.00 51.28 81 SER A N 1
ATOM 623 C CA . SER A 1 81 ? -20.587 16.872 5.930 1.00 51.28 81 SER A CA 1
ATOM 624 C C . SER A 1 81 ? -19.503 17.840 6.431 1.00 51.28 81 SER A C 1
ATOM 626 O O . SER A 1 81 ? -19.810 18.928 6.907 1.00 51.28 81 SER A O 1
ATOM 628 N N . THR A 1 82 ? -18.229 17.463 6.339 1.00 52.31 82 THR A N 1
ATOM 629 C CA . THR A 1 82 ? -17.098 18.396 6.462 1.00 52.31 82 THR A CA 1
ATOM 630 C C . THR A 1 82 ? -16.001 18.011 5.477 1.00 52.31 82 THR A C 1
ATOM 632 O O . THR A 1 82 ? -14.965 17.443 5.818 1.00 52.31 82 THR A O 1
ATOM 635 N N . PHE A 1 83 ? -16.220 18.376 4.214 1.00 50.41 83 PHE A N 1
ATOM 636 C CA . PHE A 1 83 ? -15.130 18.601 3.272 1.00 50.41 83 PHE A CA 1
ATOM 637 C C . PHE A 1 83 ? -14.330 19.813 3.784 1.00 50.41 83 PHE A C 1
ATOM 639 O O . PHE A 1 83 ? -14.640 20.952 3.451 1.00 50.41 83 PHE A O 1
ATOM 646 N N . GLY A 1 84 ? -13.383 19.580 4.697 1.00 51.34 84 GLY A N 1
ATOM 647 C CA . GLY A 1 84 ? -12.586 20.643 5.315 1.00 51.34 84 GLY A CA 1
ATOM 648 C C . GLY A 1 84 ? -12.274 20.417 6.791 1.00 51.34 84 GLY A C 1
ATOM 649 O O . GLY A 1 84 ? -12.769 21.135 7.649 1.00 51.34 84 GLY A O 1
ATOM 650 N N . ALA A 1 85 ? -11.416 19.448 7.091 1.00 43.19 85 ALA A N 1
ATOM 651 C CA . ALA A 1 85 ? -10.583 19.486 8.291 1.00 43.19 85 ALA A CA 1
ATOM 652 C C . ALA A 1 85 ? -9.181 19.027 7.885 1.00 43.19 85 ALA A C 1
ATOM 654 O O . ALA A 1 85 ? -8.730 17.932 8.203 1.00 43.19 85 ALA A O 1
ATOM 655 N N . GLN A 1 86 ? -8.534 19.870 7.079 1.00 44.22 86 GLN A N 1
ATOM 656 C CA . GLN A 1 86 ? -7.081 19.953 7.102 1.00 44.22 86 GLN A CA 1
ATOM 657 C C . GLN A 1 86 ? -6.707 20.456 8.501 1.00 44.22 86 GLN A C 1
ATOM 659 O O . GLN A 1 86 ? -7.131 21.540 8.904 1.00 44.22 86 GLN A O 1
ATOM 664 N N . CYS A 1 87 ? -5.970 19.643 9.244 1.00 36.25 87 CYS A N 1
ATOM 665 C CA . CYS A 1 87 ? -4.946 20.138 10.153 1.00 36.25 87 CYS A CA 1
ATOM 666 C C . CYS A 1 87 ? -3.605 19.827 9.496 1.00 36.25 87 CYS A C 1
ATOM 668 O O . CYS A 1 87 ? -3.495 18.718 8.921 1.00 36.25 87 CYS A O 1
#

Sequence (87 aa):
KPKRWLSPLPDNVREAHDPGIYASLMNFFGGARACISQVYHGQPTKIFLATLIRAFTFSRSARDIEGLMGNTLTPSMEGSSTFGAQC